Protein AF-A0A1G8C6E2-F1 (afdb_monomer_lite)

Foldseek 3Di:
DPVVVVVVVVVVVPPPLPQQDQDPVHDDLVNLLVLVLVQVVLVVQVVDPVVVPDPPDDPDDSVNSCVVSVHDPVNSVSNVVSQVSPPPCSVVVSVVVSVVVVVVVVVVVVVVVVVVVVVVVVVVVVVVVVVVVVVVVVVVVVVVVVVVVVVVVVVVVVVVVVVVD

pLDDT: mean 86.93, std 12.04, range [53.97, 98.38]

Organism: NCBI:txid702745

InterPro domains:
  IPR025381 Domain of unknown function DUF4296 [PF14129] (23-105)

Structure (mmCIF, N/CA/C/O backbone):
data_AF-A0A1G8C6E2-F1
#
_entry.id   AF-A0A1G8C6E2-F1
#
loop_
_atom_site.group_PDB
_atom_site.id
_atom_site.type_symbol
_atom_site.label_atom_id
_atom_site.label_alt_id
_atom_site.label_comp_id
_atom_site.label_asym_id
_atom_site.label_entity_id
_atom_site.label_seq_id
_atom_site.pdbx_PDB_ins_code
_atom_site.Cartn_x
_atom_site.Cartn_y
_atom_site.Cartn_z
_atom_site.occupancy
_atom_site.B_iso_or_equiv
_atom_site.auth_seq_id
_atom_site.auth_comp_id
_atom_site.auth_asym_id
_atom_site.auth_atom_id
_atom_site.pdbx_PDB_model_num
ATOM 1 N N . MET A 1 1 ? 1.198 -14.255 58.052 1.00 58.53 1 MET A N 1
ATOM 2 C CA . MET A 1 1 ? 0.684 -14.142 56.668 1.00 58.53 1 MET A CA 1
ATOM 3 C C . MET A 1 1 ? 1.589 -13.200 55.897 1.00 58.53 1 MET A C 1
ATOM 5 O O . MET A 1 1 ? 1.726 -12.046 56.293 1.00 58.53 1 MET A O 1
ATOM 9 N N . ASN A 1 2 ? 2.276 -13.697 54.867 1.00 68.00 2 ASN A N 1
ATOM 10 C CA . ASN A 1 2 ? 3.203 -12.887 54.078 1.00 68.00 2 ASN A CA 1
ATOM 11 C C . ASN A 1 2 ? 2.417 -11.786 53.362 1.00 68.00 2 ASN A C 1
ATOM 13 O O . ASN A 1 2 ? 1.666 -12.058 52.434 1.00 68.00 2 ASN A O 1
ATOM 17 N N . LYS A 1 3 ? 2.602 -10.539 53.799 1.00 74.38 3 LYS A N 1
ATOM 18 C CA . LYS A 1 3 ? 1.953 -9.331 53.258 1.00 74.38 3 LYS A CA 1
ATOM 19 C C . LYS A 1 3 ? 2.151 -9.215 51.735 1.00 74.38 3 LYS A C 1
ATOM 21 O O . LYS A 1 3 ? 1.266 -8.758 51.024 1.00 74.38 3 LYS A O 1
ATOM 26 N N . PHE A 1 4 ? 3.276 -9.741 51.244 1.00 82.69 4 PHE A N 1
ATOM 27 C CA . PHE A 1 4 ? 3.598 -9.890 49.824 1.00 82.69 4 PHE A CA 1
ATOM 28 C C . PHE A 1 4 ? 2.612 -10.762 49.039 1.00 82.69 4 PHE A C 1
ATOM 30 O O . PHE A 1 4 ? 2.268 -10.405 47.920 1.00 82.69 4 PHE A O 1
ATOM 37 N N . LEU A 1 5 ? 2.118 -11.865 49.611 1.00 83.06 5 LEU A N 1
ATOM 38 C CA . LEU A 1 5 ? 1.139 -12.731 48.941 1.00 83.06 5 LEU A CA 1
ATOM 39 C C . LEU A 1 5 ? -0.209 -12.027 48.763 1.00 83.06 5 LEU A C 1
ATOM 41 O O . LEU A 1 5 ? -0.875 -12.231 47.756 1.00 83.06 5 LEU A O 1
ATOM 45 N N . VAL A 1 6 ? -0.585 -11.164 49.710 1.00 85.12 6 VAL A N 1
ATOM 46 C CA . VAL A 1 6 ? -1.825 -10.378 49.638 1.00 85.12 6 VAL A CA 1
ATOM 47 C C . VAL A 1 6 ? -1.721 -9.294 48.564 1.00 85.12 6 VAL A C 1
ATOM 49 O O . VAL A 1 6 ? -2.654 -9.116 47.789 1.00 85.12 6 VAL A O 1
ATOM 52 N N . ILE A 1 7 ? -0.572 -8.616 48.468 1.00 84.38 7 ILE A N 1
ATOM 53 C CA . ILE A 1 7 ? -0.315 -7.608 47.426 1.00 84.38 7 ILE A CA 1
ATOM 54 C C . ILE A 1 7 ? -0.261 -8.264 46.037 1.00 84.38 7 ILE A C 1
ATOM 56 O O . ILE A 1 7 ? -0.854 -7.745 45.096 1.00 84.38 7 ILE A O 1
ATOM 60 N N . LEU A 1 8 ? 0.384 -9.429 45.916 1.00 82.81 8 LEU A N 1
ATOM 61 C CA . LEU A 1 8 ? 0.447 -10.189 44.666 1.00 82.81 8 LEU A CA 1
ATOM 62 C C . LEU A 1 8 ? -0.942 -10.682 44.229 1.00 82.81 8 LEU A C 1
ATOM 64 O O . LEU A 1 8 ? -1.299 -10.549 43.063 1.00 82.81 8 LEU A O 1
ATOM 68 N N . ALA A 1 9 ? -1.750 -11.190 45.164 1.00 80.62 9 ALA A N 1
ATOM 69 C CA . ALA A 1 9 ? -3.123 -11.606 44.888 1.00 80.62 9 ALA A CA 1
ATOM 70 C C . ALA A 1 9 ? -4.016 -10.423 44.472 1.00 80.62 9 ALA A C 1
ATOM 72 O O . ALA A 1 9 ? -4.803 -10.550 43.538 1.00 80.62 9 ALA A O 1
ATOM 73 N N . ALA A 1 10 ? -3.860 -9.255 45.105 1.00 78.75 10 ALA A N 1
ATOM 74 C CA . ALA A 1 10 ? -4.583 -8.042 44.722 1.00 78.75 10 ALA A CA 1
ATOM 75 C C . ALA A 1 10 ? -4.194 -7.540 43.317 1.00 78.75 10 ALA A C 1
ATOM 77 O O . ALA A 1 10 ? -5.057 -7.065 42.582 1.00 78.75 10 ALA A O 1
ATOM 78 N N . LEU A 1 11 ? -2.925 -7.691 42.916 1.00 75.94 11 LEU A N 1
ATOM 79 C CA . LEU A 1 11 ? -2.447 -7.299 41.586 1.00 75.94 11 LEU A CA 1
ATOM 80 C C . LEU A 1 11 ? -3.041 -8.175 40.467 1.00 75.94 11 LEU A C 1
ATOM 82 O O . LEU A 1 11 ? -3.366 -7.670 39.398 1.00 75.94 11 LEU A O 1
ATOM 86 N N . VAL A 1 12 ? -3.218 -9.478 40.723 1.00 73.62 12 VAL A N 1
ATOM 87 C CA . VAL A 1 12 ? -3.809 -10.431 39.762 1.00 73.62 12 VAL A CA 1
ATOM 88 C C . VAL A 1 12 ? -5.319 -10.215 39.611 1.00 73.62 12 VAL A C 1
ATOM 90 O O . VAL A 1 12 ? -5.848 -10.315 38.507 1.00 73.62 12 VAL A O 1
ATOM 93 N N . LEU A 1 13 ? -6.014 -9.860 40.696 1.00 68.75 13 LEU A N 1
ATOM 94 C CA . LEU A 1 13 ? -7.461 -9.610 40.685 1.00 68.75 13 LEU A CA 1
ATOM 95 C C . LEU A 1 13 ? -7.845 -8.228 40.117 1.00 68.75 13 LEU A C 1
ATOM 97 O O . LEU A 1 13 ? -9.004 -8.013 39.778 1.00 68.75 13 LEU A O 1
ATOM 101 N N . GLY A 1 14 ? -6.886 -7.302 39.983 1.00 59.84 14 GLY A N 1
ATOM 102 C CA . GLY A 1 14 ? -7.082 -5.980 39.375 1.00 59.84 14 GLY A CA 1
ATOM 103 C C . GLY A 1 14 ? -7.055 -5.958 37.841 1.00 59.84 14 GLY A C 1
ATOM 104 O O . GLY A 1 14 ? -7.274 -4.901 37.250 1.00 59.84 14 GLY A O 1
ATOM 105 N N . SER A 1 15 ? -6.806 -7.094 37.177 1.00 56.06 15 SER A N 1
ATOM 106 C CA . SER A 1 15 ? -6.895 -7.208 35.716 1.00 56.06 15 SER A CA 1
ATOM 107 C C . SER A 1 15 ? -8.364 -7.301 35.285 1.00 56.06 15 SER A C 1
ATOM 109 O O . SER A 1 15 ? -8.868 -8.348 34.886 1.00 56.06 15 SER A O 1
ATOM 111 N N . CYS A 1 16 ? -9.089 -6.192 35.423 1.00 59.12 16 CYS A N 1
ATOM 112 C CA . CYS A 1 16 ? -10.427 -6.056 34.870 1.00 59.12 16 CYS A CA 1
ATOM 113 C C . CYS A 1 16 ? -10.275 -5.871 33.356 1.00 59.12 16 CYS A C 1
ATOM 115 O O . CYS A 1 16 ? -9.904 -4.797 32.879 1.00 59.12 16 CYS A O 1
ATOM 117 N N . GLY A 1 17 ? -10.471 -6.951 32.601 1.00 57.41 17 GLY A N 1
ATOM 118 C CA . GLY A 1 17 ? -10.520 -6.896 31.147 1.00 57.41 17 GLY A CA 1
ATOM 119 C C . GLY A 1 17 ? -11.758 -6.117 30.732 1.00 57.41 17 GLY A C 1
ATOM 120 O O . GLY A 1 17 ? -12.848 -6.678 30.715 1.00 57.41 17 GLY A O 1
ATOM 121 N N . ASN A 1 18 ? -11.595 -4.828 30.442 1.00 59.41 18 ASN A N 1
ATOM 122 C CA . ASN A 1 18 ? -12.672 -4.023 29.890 1.00 59.41 18 ASN A CA 1
ATOM 123 C C . ASN A 1 18 ? -13.107 -4.663 28.568 1.00 59.41 18 ASN A C 1
ATOM 125 O O . ASN A 1 18 ? -12.303 -4.787 27.648 1.00 59.41 18 ASN A O 1
ATOM 129 N N . GLU A 1 19 ? -14.364 -5.094 28.488 1.00 67.50 19 GLU A N 1
ATOM 130 C CA . GLU A 1 19 ? -14.970 -5.467 27.216 1.00 67.50 19 GLU A CA 1
ATOM 131 C C . GLU A 1 19 ? -14.935 -4.244 26.295 1.00 67.50 19 GLU A C 1
ATOM 133 O O . GLU A 1 19 ? -15.383 -3.152 26.667 1.00 67.50 19 GLU A O 1
ATOM 138 N N . SER A 1 20 ? -14.350 -4.409 25.110 1.00 73.69 20 SER A N 1
ATOM 139 C CA . SER A 1 20 ? -14.214 -3.332 24.137 1.00 73.69 20 SER A CA 1
ATOM 140 C C . SER A 1 20 ? -15.593 -2.906 23.663 1.00 73.69 20 SER A C 1
ATOM 142 O O . SER A 1 20 ? -16.305 -3.645 22.983 1.00 73.69 20 SER A O 1
ATOM 144 N N . LYS A 1 21 ? -16.000 -1.699 24.059 1.00 85.56 21 LYS A N 1
ATOM 145 C CA . LYS A 1 21 ? -17.294 -1.143 23.668 1.00 85.56 21 LYS A CA 1
ATOM 146 C C . LYS A 1 21 ? -17.286 -0.870 22.169 1.00 85.56 21 LYS A C 1
ATOM 148 O O . LYS A 1 21 ? -16.404 -0.168 21.680 1.00 85.56 21 LYS A O 1
ATOM 153 N N . LYS A 1 22 ? -18.288 -1.400 21.464 1.00 91.44 22 LYS A N 1
ATOM 154 C CA . LYS A 1 22 ? -18.495 -1.135 20.039 1.00 91.44 22 LYS A CA 1
ATOM 155 C C . LYS A 1 22 ? -18.692 0.379 19.826 1.00 91.44 22 LYS A C 1
ATOM 157 O O . LYS A 1 22 ? -19.599 0.942 20.447 1.00 91.44 22 LYS A O 1
ATOM 162 N N . PRO A 1 23 ? -17.855 1.047 19.015 1.00 93.81 23 PRO A N 1
ATOM 163 C CA . PRO A 1 23 ? -17.924 2.493 18.819 1.00 93.81 23 PRO A CA 1
ATOM 164 C C . PRO A 1 23 ? -19.128 2.895 17.963 1.00 93.81 23 PRO A C 1
ATOM 166 O O . PRO A 1 23 ? -19.764 2.071 17.304 1.00 93.81 23 PRO A O 1
ATOM 169 N N . THR A 1 24 ? -19.471 4.180 17.992 1.00 93.75 24 THR A N 1
ATOM 170 C CA . THR A 1 24 ? -20.513 4.782 17.151 1.00 93.75 24 THR A CA 1
ATOM 171 C C . THR A 1 24 ? -19.991 6.135 16.661 1.00 93.75 24 THR A C 1
ATOM 173 O O . THR A 1 24 ? -19.807 7.014 17.500 1.00 93.75 24 THR A O 1
ATOM 176 N N . PRO A 1 25 ? -19.749 6.319 15.348 1.00 95.06 25 PRO A N 1
ATOM 177 C CA . PRO A 1 25 ? -20.099 5.425 14.240 1.00 95.06 25 PRO A CA 1
ATOM 178 C C . PRO A 1 25 ? -19.275 4.130 14.221 1.00 95.06 25 PRO A C 1
ATOM 180 O O . PRO A 1 25 ? -18.109 4.120 14.608 1.00 95.06 25 PRO A O 1
ATOM 183 N N . PHE A 1 26 ? -19.880 3.039 13.752 1.00 96.69 26 PHE A N 1
ATOM 184 C CA . PHE A 1 26 ? -19.191 1.759 13.589 1.00 96.69 26 PHE A CA 1
ATOM 185 C C . PHE A 1 26 ? -18.738 1.560 12.140 1.00 96.69 26 PHE A C 1
ATOM 187 O O . PHE A 1 26 ? -19.499 1.809 11.204 1.00 96.69 26 PHE A O 1
ATOM 194 N N . ILE A 1 27 ? -17.505 1.092 11.963 1.00 97.62 27 ILE A N 1
ATOM 195 C CA . ILE A 1 27 ? -16.929 0.688 10.683 1.00 97.62 27 ILE A CA 1
ATOM 196 C C . ILE A 1 27 ? -16.984 -0.837 10.625 1.00 97.62 27 ILE A C 1
ATOM 198 O O . ILE A 1 27 ? -16.329 -1.507 11.419 1.00 97.62 27 ILE A O 1
ATOM 202 N N . GLU A 1 28 ? -17.747 -1.379 9.679 1.00 97.19 28 GLU A N 1
ATOM 203 C CA . GLU A 1 28 ? -17.817 -2.825 9.433 1.00 97.19 28 GLU A CA 1
ATOM 204 C C . GLU A 1 28 ? -16.446 -3.405 9.054 1.00 97.19 28 GLU A C 1
ATOM 206 O O . GLU A 1 28 ? -15.634 -2.726 8.425 1.00 97.19 28 GLU A O 1
ATOM 211 N N . GLU A 1 29 ? -16.203 -4.669 9.408 1.00 96.06 29 GLU A N 1
ATOM 212 C CA . GLU A 1 29 ? -14.884 -5.318 9.323 1.00 96.06 29 GLU A CA 1
ATOM 213 C C . GLU A 1 29 ? -14.277 -5.211 7.924 1.00 96.06 29 GLU A C 1
ATOM 215 O O . GLU A 1 29 ? -13.150 -4.754 7.768 1.00 96.06 29 GLU A O 1
ATOM 220 N N . GLN A 1 30 ? -15.062 -5.522 6.890 1.00 97.19 30 GLN A N 1
ATOM 221 C CA . GLN A 1 30 ? -14.613 -5.428 5.502 1.00 97.19 30 GLN A CA 1
ATOM 222 C C . GLN A 1 30 ? -14.202 -3.997 5.119 1.00 97.19 30 GLN A C 1
ATOM 224 O O . GLN A 1 30 ? -13.182 -3.801 4.463 1.00 97.19 30 GLN A O 1
ATOM 229 N N . LYS A 1 31 ? -14.958 -2.983 5.567 1.00 98.25 31 LYS A N 1
ATOM 230 C CA . LYS A 1 31 ? -14.621 -1.573 5.320 1.00 98.25 31 LYS A CA 1
ATOM 231 C C . LYS A 1 31 ? -13.349 -1.178 6.073 1.00 98.25 31 LYS A C 1
ATOM 233 O O . LYS A 1 31 ? -12.550 -0.416 5.539 1.00 98.25 31 LYS A O 1
ATOM 238 N N . MET A 1 32 ? -13.148 -1.687 7.291 1.00 97.81 32 MET A N 1
ATOM 239 C CA . MET A 1 32 ? -11.911 -1.471 8.044 1.00 97.81 32 MET A CA 1
ATOM 240 C C . MET A 1 32 ? -10.712 -2.129 7.349 1.00 97.81 32 MET A C 1
ATOM 242 O O . MET A 1 32 ? -9.675 -1.487 7.204 1.00 97.81 32 MET A O 1
ATOM 246 N N . GLU A 1 33 ? -10.858 -3.364 6.863 1.00 98.31 33 GLU A N 1
ATOM 247 C CA . GLU A 1 33 ? -9.812 -4.063 6.110 1.00 98.31 33 GLU A CA 1
ATOM 248 C C . GLU A 1 33 ? -9.408 -3.280 4.851 1.00 98.31 33 GLU A C 1
ATOM 250 O O . GLU A 1 33 ? -8.218 -3.114 4.588 1.00 98.31 33 GLU A O 1
ATOM 255 N N . ASP A 1 34 ? -10.377 -2.743 4.106 1.00 98.38 34 ASP A N 1
ATOM 256 C CA . ASP A 1 34 ? -10.113 -1.945 2.905 1.00 98.38 34 ASP A CA 1
ATOM 257 C C . ASP A 1 34 ? -9.420 -0.603 3.234 1.00 98.38 34 ASP A C 1
ATOM 259 O O . ASP A 1 34 ? -8.482 -0.203 2.537 1.00 98.38 34 ASP A O 1
ATOM 263 N N . ILE A 1 35 ? -9.796 0.059 4.340 1.00 98.12 35 ILE A N 1
ATOM 264 C CA . ILE A 1 35 ? -9.098 1.260 4.842 1.00 98.12 35 ILE A CA 1
ATOM 265 C C . ILE A 1 35 ? -7.638 0.933 5.186 1.00 98.12 35 ILE A C 1
ATOM 267 O O . ILE A 1 35 ? -6.727 1.660 4.786 1.00 98.12 35 ILE A O 1
ATOM 271 N N . LEU A 1 36 ? -7.403 -0.152 5.929 1.00 97.56 36 LEU A N 1
ATOM 272 C CA . LEU A 1 36 ? -6.064 -0.576 6.345 1.00 97.56 36 LEU A CA 1
ATOM 273 C C . LEU A 1 36 ? -5.212 -1.042 5.155 1.00 97.56 36 LEU A C 1
ATOM 275 O O . LEU A 1 36 ? -4.004 -0.791 5.135 1.00 97.56 36 LEU A O 1
ATOM 279 N N . PHE A 1 37 ? -5.823 -1.661 4.141 1.00 97.88 37 PHE A N 1
ATOM 280 C CA . PHE A 1 37 ? -5.166 -1.993 2.877 1.00 97.88 37 PHE A CA 1
ATOM 281 C C . PHE A 1 37 ? -4.662 -0.736 2.160 1.00 97.88 37 PHE A C 1
ATOM 283 O O . PHE A 1 37 ? -3.475 -0.653 1.843 1.00 97.88 37 PHE A O 1
ATOM 290 N N . ASP A 1 38 ? -5.523 0.265 1.958 1.00 96.56 38 ASP A N 1
ATOM 291 C CA . ASP A 1 38 ? -5.124 1.513 1.296 1.00 96.56 38 ASP A CA 1
ATOM 292 C C . ASP A 1 38 ? -4.073 2.284 2.101 1.00 96.56 38 ASP A C 1
ATOM 294 O O . ASP A 1 38 ? -3.164 2.877 1.520 1.00 96.56 38 ASP A O 1
ATOM 298 N N . MET A 1 39 ? -4.160 2.252 3.435 1.00 95.44 39 MET A N 1
ATOM 299 C CA . MET A 1 39 ? -3.147 2.851 4.305 1.00 95.44 39 MET A CA 1
ATOM 300 C C . MET A 1 39 ? -1.789 2.158 4.143 1.00 95.44 39 MET A C 1
ATOM 302 O O . MET A 1 39 ? -0.754 2.813 4.040 1.00 95.44 39 MET A O 1
ATOM 306 N N . SER A 1 40 ? -1.791 0.826 4.071 1.00 94.31 40 SER A N 1
ATOM 307 C CA . SER A 1 40 ? -0.581 0.026 3.857 1.00 94.31 40 SER A CA 1
ATOM 308 C C . SER A 1 40 ? 0.027 0.292 2.480 1.00 94.31 40 SER A C 1
ATOM 310 O O . SER A 1 40 ? 1.248 0.405 2.347 1.00 94.31 40 SER A O 1
ATOM 312 N N . LEU A 1 41 ? -0.818 0.440 1.456 1.00 92.94 41 LEU A N 1
ATOM 313 C CA . LEU A 1 41 ? -0.389 0.790 0.107 1.00 92.94 41 LEU A CA 1
ATOM 314 C C . LEU A 1 41 ? 0.221 2.198 0.063 1.00 92.94 41 LEU A C 1
ATOM 316 O O . LEU A 1 41 ? 1.294 2.371 -0.511 1.00 92.94 41 LEU A O 1
ATOM 320 N N . LEU A 1 42 ? -0.411 3.177 0.718 1.00 90.88 42 LEU A N 1
ATOM 321 C CA . LEU A 1 42 ? 0.113 4.537 0.850 1.00 90.88 42 LEU A CA 1
ATOM 322 C C . LEU A 1 42 ? 1.512 4.537 1.477 1.00 90.88 42 LEU A C 1
ATOM 324 O O . LEU A 1 42 ? 2.437 5.084 0.883 1.00 90.88 42 LEU A O 1
ATOM 328 N N . TYR A 1 43 ? 1.694 3.880 2.626 1.00 87.62 43 TYR A N 1
ATOM 329 C CA . TYR A 1 43 ? 3.003 3.818 3.286 1.00 87.62 43 TYR A CA 1
ATOM 330 C C . TYR A 1 43 ? 4.053 3.080 2.453 1.00 87.62 43 TYR A C 1
ATOM 332 O O . TYR A 1 43 ? 5.229 3.448 2.466 1.00 87.62 43 TYR A O 1
ATOM 340 N N . SER A 1 44 ? 3.638 2.067 1.688 1.00 86.19 44 SER A N 1
ATOM 341 C CA . SER A 1 44 ? 4.530 1.368 0.760 1.00 86.19 44 SER A CA 1
ATOM 342 C C . SER A 1 44 ? 5.031 2.308 -0.340 1.00 86.19 44 SER A C 1
ATOM 344 O O .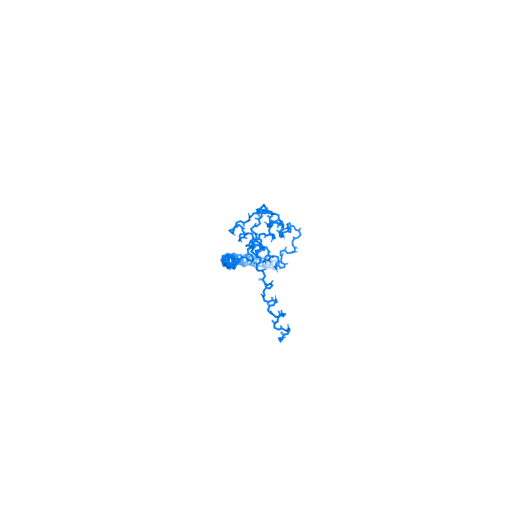 SER A 1 44 ? 6.221 2.306 -0.645 1.00 86.19 44 SER A O 1
ATOM 346 N N . ILE A 1 45 ? 4.156 3.156 -0.888 1.00 82.69 45 ILE A N 1
ATOM 347 C CA . ILE A 1 45 ? 4.506 4.151 -1.913 1.00 82.69 45 ILE A CA 1
ATOM 348 C C . ILE A 1 45 ? 5.380 5.269 -1.326 1.00 82.69 45 ILE A C 1
ATOM 350 O O . ILE A 1 45 ? 6.411 5.599 -1.908 1.00 82.69 45 ILE A O 1
ATOM 354 N N . GLU A 1 46 ? 5.019 5.814 -0.159 1.00 77.56 46 GLU A N 1
ATOM 355 C CA . GLU A 1 46 ? 5.787 6.869 0.525 1.00 77.56 46 GLU A CA 1
ATOM 356 C C . GLU A 1 46 ? 7.217 6.424 0.868 1.00 77.56 46 GLU A C 1
ATOM 358 O O . GLU A 1 46 ? 8.140 7.240 0.869 1.00 77.56 46 GLU A O 1
ATOM 363 N N . SER A 1 47 ? 7.425 5.126 1.119 1.00 73.44 47 SER A N 1
ATOM 364 C CA . SER A 1 47 ? 8.755 4.575 1.398 1.00 73.44 47 SER A CA 1
ATOM 365 C C . SER A 1 47 ? 9.719 4.643 0.199 1.00 73.44 47 SER A C 1
ATOM 367 O O . SER A 1 47 ? 10.938 4.560 0.377 1.00 73.44 47 SER A O 1
ATOM 369 N N . VAL A 1 48 ? 9.205 4.841 -1.022 1.00 73.00 48 VAL A N 1
ATOM 370 C CA . VAL A 1 48 ? 10.002 4.933 -2.250 1.00 73.00 48 VAL A CA 1
ATOM 371 C C . VAL A 1 48 ? 10.359 6.394 -2.538 1.00 73.00 48 VAL A C 1
ATOM 373 O O . VAL A 1 48 ? 9.516 7.224 -2.868 1.00 73.00 48 VAL A O 1
ATOM 376 N N . SER A 1 49 ? 11.657 6.705 -2.485 1.00 57.72 49 SER A N 1
ATOM 377 C CA . SER A 1 49 ? 12.232 8.063 -2.581 1.00 57.72 49 SER A CA 1
ATOM 378 C C . SER A 1 49 ? 11.965 8.840 -3.884 1.00 57.72 49 SER A C 1
ATOM 380 O O . SER A 1 49 ? 12.374 10.000 -3.992 1.00 57.72 49 SER A O 1
ATOM 382 N N . ALA A 1 50 ? 11.331 8.208 -4.874 1.00 60.72 50 ALA A N 1
ATOM 383 C CA . ALA A 1 50 ? 10.912 8.825 -6.129 1.00 60.72 50 ALA A CA 1
ATOM 384 C C . ALA A 1 50 ? 9.559 9.547 -6.001 1.00 60.72 50 ALA A C 1
ATOM 386 O O . ALA A 1 50 ? 9.383 10.594 -6.614 1.00 60.72 50 ALA A O 1
ATOM 387 N N . TYR A 1 51 ? 8.639 9.052 -5.162 1.00 58.91 51 TYR A N 1
ATOM 388 C CA . TYR A 1 51 ? 7.316 9.665 -4.983 1.00 58.91 51 TYR A CA 1
ATOM 389 C C . TYR A 1 51 ? 7.394 11.029 -4.276 1.00 58.91 51 TYR A C 1
ATOM 391 O O . TYR A 1 51 ? 6.604 11.928 -4.536 1.00 58.91 51 TYR A O 1
ATOM 399 N N . SER A 1 52 ? 8.397 11.218 -3.417 1.00 55.38 52 SER A N 1
ATOM 400 C CA . SER A 1 52 ? 8.623 12.461 -2.670 1.00 55.38 52 SER A CA 1
ATOM 401 C C . SER A 1 52 ? 9.336 13.568 -3.458 1.00 55.38 52 SER A C 1
ATOM 403 O O . SER A 1 52 ? 9.613 14.622 -2.889 1.00 55.38 52 SER A O 1
ATOM 405 N N . ARG A 1 53 ? 9.676 13.345 -4.737 1.00 53.97 53 ARG A N 1
ATOM 406 C CA . ARG A 1 53 ? 10.507 14.261 -5.542 1.00 53.97 53 ARG A CA 1
ATOM 407 C C . ARG A 1 53 ? 9.753 15.095 -6.573 1.00 53.97 53 ARG A C 1
ATOM 409 O O . ARG A 1 53 ? 10.361 15.987 -7.158 1.00 53.97 53 ARG A O 1
ATOM 416 N N . GLU A 1 54 ? 8.478 14.816 -6.812 1.00 60.56 54 GLU A N 1
ATOM 417 C CA . GLU A 1 54 ? 7.705 15.510 -7.839 1.00 60.56 54 GLU A CA 1
ATOM 418 C C . GLU A 1 54 ? 6.739 16.515 -7.195 1.00 60.56 54 GLU A C 1
ATOM 420 O O . GLU A 1 54 ? 5.670 16.152 -6.710 1.00 60.56 54 GLU A O 1
ATOM 425 N N . ASP A 1 55 ? 7.117 17.801 -7.196 1.00 59.03 55 ASP A N 1
ATOM 426 C CA . ASP A 1 55 ? 6.331 18.921 -6.634 1.00 59.03 55 ASP A CA 1
ATOM 427 C C . ASP A 1 55 ? 4.931 19.086 -7.273 1.00 59.03 55 ASP A C 1
ATOM 429 O O . ASP A 1 55 ? 4.112 19.881 -6.809 1.00 59.03 55 ASP A O 1
ATOM 433 N N . SER A 1 56 ? 4.643 18.354 -8.353 1.00 62.16 56 SER A N 1
ATOM 434 C CA . SER A 1 56 ? 3.381 18.382 -9.098 1.00 62.16 56 SER A CA 1
ATOM 435 C C . SER A 1 56 ? 2.325 17.395 -8.587 1.00 62.16 56 SER A C 1
ATOM 437 O O . SER A 1 56 ? 1.157 17.527 -8.962 1.00 62.16 56 SER A O 1
ATOM 439 N N . MET A 1 57 ? 2.691 16.425 -7.740 1.00 63.44 57 MET A N 1
ATOM 440 C CA . MET A 1 57 ? 1.749 15.426 -7.230 1.00 63.44 57 MET A CA 1
ATOM 441 C C . MET A 1 57 ? 1.105 15.881 -5.913 1.00 63.44 57 MET A C 1
ATOM 443 O O . MET A 1 57 ? 1.815 16.263 -4.978 1.00 63.44 57 MET A O 1
ATOM 447 N N . PRO A 1 58 ? -0.237 15.809 -5.774 1.00 67.38 58 PRO A N 1
ATOM 448 C CA . PRO A 1 58 ? -0.883 16.000 -4.484 1.00 67.38 58 PRO A CA 1
ATOM 449 C C . PRO A 1 58 ? -0.267 15.057 -3.450 1.00 67.38 58 PRO A C 1
ATOM 451 O O . PRO A 1 58 ? -0.199 13.846 -3.675 1.00 67.38 58 PRO A O 1
ATOM 454 N N . GLN A 1 59 ? 0.162 15.604 -2.310 1.00 71.38 59 GLN A N 1
ATOM 455 C CA . GLN A 1 59 ? 0.664 14.793 -1.207 1.00 71.38 59 GLN A CA 1
ATOM 456 C C . GLN A 1 59 ? -0.479 13.930 -0.670 1.00 71.38 59 GLN A C 1
ATOM 458 O O . GLN A 1 59 ? -1.330 14.395 0.093 1.00 71.38 59 GLN A O 1
ATOM 463 N N . LEU A 1 60 ? -0.512 12.674 -1.113 1.00 82.44 60 LEU A N 1
ATOM 464 C CA . LEU A 1 60 ? -1.353 11.657 -0.509 1.00 82.44 60 LEU A CA 1
ATOM 465 C C . LEU A 1 60 ? -0.863 11.450 0.921 1.00 82.44 60 LEU A C 1
ATOM 467 O O . LEU A 1 60 ? 0.330 11.456 1.188 1.00 82.44 60 LEU A O 1
ATOM 471 N N . ASN A 1 61 ? -1.805 11.336 1.842 1.00 88.12 61 ASN A N 1
ATOM 472 C CA . ASN A 1 61 ? -1.543 11.139 3.259 1.00 88.12 61 ASN A CA 1
ATOM 473 C C . ASN A 1 61 ? -2.713 10.364 3.874 1.00 88.12 61 ASN A C 1
ATOM 475 O O . ASN A 1 61 ? -3.726 10.110 3.213 1.00 88.12 61 ASN A O 1
ATOM 479 N N . MET A 1 62 ? -2.611 10.051 5.164 1.00 91.06 62 MET A N 1
ATOM 480 C CA . MET A 1 62 ? -3.672 9.375 5.915 1.00 91.06 62 MET A CA 1
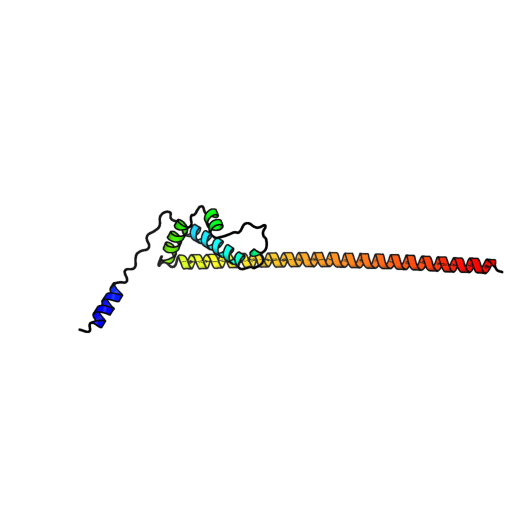ATOM 481 C C . MET A 1 62 ? -5.055 10.023 5.716 1.00 91.06 62 MET A C 1
ATOM 483 O O . MET A 1 62 ? -6.038 9.321 5.492 1.00 91.06 62 MET A O 1
ATOM 487 N N . ASN A 1 63 ? -5.144 11.357 5.728 1.00 93.00 63 ASN A N 1
ATOM 488 C CA . ASN A 1 63 ? -6.419 12.062 5.547 1.00 93.00 63 ASN A CA 1
ATOM 489 C C . ASN A 1 63 ? -7.012 11.846 4.148 1.00 93.00 63 ASN A C 1
ATOM 491 O O . ASN A 1 63 ? -8.231 11.810 3.997 1.00 93.00 63 ASN A O 1
ATOM 495 N N . SER A 1 64 ? -6.164 11.679 3.132 1.00 92.31 64 SER A N 1
ATOM 496 C CA . SER A 1 64 ? -6.594 11.370 1.764 1.00 92.31 64 SER A CA 1
ATOM 497 C C . SER A 1 64 ? -7.253 9.991 1.690 1.00 92.31 64 SER A C 1
ATOM 499 O O . SER A 1 64 ? -8.299 9.849 1.058 1.00 92.31 64 SER A O 1
ATOM 501 N N . VAL A 1 65 ? -6.691 9.000 2.395 1.00 95.88 65 VAL A N 1
ATOM 502 C CA . VAL A 1 65 ? -7.278 7.656 2.519 1.00 95.88 65 VAL A CA 1
ATOM 503 C C . VAL A 1 65 ? -8.600 7.721 3.275 1.00 95.88 65 VAL A C 1
ATOM 505 O O . VAL A 1 65 ? -9.612 7.256 2.770 1.00 95.88 65 VAL A O 1
ATOM 508 N N . LEU A 1 66 ? -8.642 8.351 4.449 1.00 96.94 66 LEU A N 1
ATOM 509 C CA . LEU A 1 66 ? -9.872 8.424 5.246 1.00 96.94 66 LEU A CA 1
ATOM 510 C C . LEU A 1 66 ? -11.018 9.132 4.501 1.00 96.94 66 LEU A C 1
ATOM 512 O O . LEU A 1 66 ? -12.160 8.669 4.531 1.00 96.94 66 LEU A O 1
ATOM 516 N N . LYS A 1 67 ? -10.698 10.188 3.742 1.00 96.12 67 LYS A N 1
ATOM 517 C CA . LYS A 1 67 ? -11.660 10.896 2.890 1.00 96.12 67 LYS A CA 1
ATOM 518 C C . LYS A 1 67 ? -12.246 10.007 1.787 1.00 96.12 67 LYS A C 1
ATOM 520 O O . LYS A 1 67 ? -13.418 10.168 1.474 1.00 96.12 67 LYS A O 1
ATOM 525 N N . LYS A 1 68 ? -11.486 9.053 1.227 1.00 96.50 68 LYS A N 1
ATOM 526 C CA . LYS A 1 68 ? -11.998 8.074 0.241 1.00 96.50 68 LYS A CA 1
ATOM 527 C C . LYS A 1 68 ? -13.153 7.233 0.802 1.00 96.50 68 LYS A C 1
ATOM 529 O O . LYS A 1 68 ? -14.010 6.804 0.037 1.00 96.50 68 LYS A O 1
ATOM 534 N N . TYR A 1 69 ? -13.176 7.002 2.115 1.00 97.94 69 TYR A N 1
ATOM 535 C CA . TYR A 1 69 ? -14.168 6.161 2.792 1.00 97.94 69 TYR A CA 1
ATOM 536 C C . TYR A 1 69 ? -15.247 6.947 3.546 1.00 97.94 69 TYR A C 1
ATOM 538 O O . TYR A 1 69 ? -16.057 6.323 4.242 1.00 97.94 69 TYR A O 1
ATOM 546 N N . ASP A 1 70 ? -15.257 8.279 3.435 1.00 97.38 70 ASP A N 1
ATOM 547 C CA . ASP A 1 70 ? -16.119 9.177 4.214 1.00 97.38 70 ASP A CA 1
ATOM 548 C C . ASP A 1 70 ? -15.992 8.949 5.733 1.00 97.38 70 ASP A C 1
ATOM 550 O O . ASP A 1 70 ? -16.982 8.887 6.461 1.00 97.38 70 ASP A O 1
ATOM 554 N N . ILE A 1 71 ? -14.755 8.773 6.210 1.00 97.56 71 ILE A N 1
ATOM 555 C CA . ILE A 1 71 ? -14.425 8.559 7.624 1.00 97.56 71 ILE A CA 1
ATOM 556 C C . ILE A 1 71 ? -13.561 9.716 8.129 1.00 97.56 71 ILE A C 1
ATOM 558 O O . ILE A 1 71 ? -12.652 10.174 7.440 1.00 97.56 71 ILE A O 1
ATOM 562 N N . ASP A 1 72 ? -13.823 10.184 9.347 1.00 96.62 72 ASP A N 1
ATOM 563 C CA . ASP A 1 72 ? -12.934 11.105 10.053 1.00 96.62 72 ASP A CA 1
ATOM 564 C C . ASP A 1 72 ? -11.905 10.351 10.919 1.00 96.62 72 ASP A C 1
ATOM 566 O O . ASP A 1 72 ? -12.046 9.163 11.228 1.00 96.62 72 ASP A O 1
ATOM 570 N N . SER A 1 73 ? -10.841 11.046 11.321 1.00 96.25 73 SER A N 1
ATOM 571 C CA . SER A 1 73 ? -9.739 10.440 12.073 1.00 96.25 73 SER A CA 1
ATOM 572 C C . SER A 1 73 ? -10.152 9.899 13.442 1.00 96.25 73 SER A C 1
ATOM 574 O O . SER A 1 73 ? -9.603 8.882 13.868 1.00 96.25 73 SER A O 1
ATOM 576 N N . LEU A 1 74 ? -11.118 10.527 14.119 1.00 96.75 74 LEU A N 1
ATOM 577 C CA . LEU A 1 74 ? -11.597 10.071 15.422 1.00 96.75 74 LEU A CA 1
ATOM 578 C C . LEU A 1 74 ? -12.375 8.762 15.267 1.00 96.75 74 LEU A C 1
ATOM 580 O O . LEU A 1 74 ? -12.043 7.780 15.931 1.00 96.75 74 LEU A O 1
ATOM 584 N N . THR A 1 75 ? -13.321 8.717 14.325 1.00 97.62 75 THR A N 1
ATOM 585 C CA . THR A 1 75 ? -14.085 7.506 13.999 1.00 97.62 75 THR A CA 1
ATOM 586 C C . THR A 1 75 ? -13.150 6.348 13.634 1.00 97.62 75 THR A C 1
ATOM 588 O O . THR A 1 75 ? -13.341 5.227 14.113 1.00 97.62 75 THR A O 1
ATOM 591 N N . PHE A 1 76 ? -12.100 6.596 12.842 1.00 97.88 76 PHE A N 1
ATOM 592 C CA . PHE A 1 76 ? -11.098 5.574 12.530 1.00 97.88 76 PHE A CA 1
ATOM 593 C C . PHE A 1 76 ? -10.360 5.075 13.779 1.00 97.88 76 PHE A C 1
ATOM 595 O O . PHE A 1 76 ? -10.287 3.867 13.988 1.00 97.88 76 PHE A O 1
ATOM 602 N N . VAL A 1 77 ? -9.833 5.972 14.620 1.00 96.75 77 VAL A N 1
ATOM 603 C CA . VAL A 1 77 ? -9.050 5.594 15.811 1.00 96.75 77 VAL A CA 1
ATOM 604 C C . VAL A 1 77 ? -9.879 4.760 16.788 1.00 96.75 77 VAL A C 1
ATOM 606 O O . VAL A 1 77 ? -9.389 3.751 17.298 1.00 96.75 77 VAL A O 1
ATOM 609 N N . GLU A 1 78 ? -11.135 5.141 17.025 1.00 96.38 78 GLU A N 1
ATOM 610 C CA . GLU A 1 78 ? -12.034 4.407 17.919 1.00 96.38 78 GLU A CA 1
ATOM 611 C C . GLU A 1 78 ? -12.355 3.001 17.394 1.00 96.38 78 GLU A C 1
ATOM 613 O O . GLU A 1 78 ? -12.292 2.028 18.148 1.00 96.38 78 GLU A O 1
ATOM 618 N N . ASN A 1 79 ? -12.631 2.869 16.093 1.00 97.19 79 ASN A N 1
ATOM 619 C CA . ASN A 1 79 ? -12.887 1.571 15.463 1.00 97.19 79 ASN A CA 1
ATOM 620 C C . ASN A 1 79 ? -11.628 0.706 15.373 1.00 97.19 79 ASN A C 1
ATOM 622 O O . ASN A 1 79 ? -11.689 -0.487 15.657 1.00 97.19 79 ASN A O 1
ATOM 626 N N . ASN A 1 80 ? -10.479 1.289 15.037 1.00 96.12 80 ASN A N 1
ATOM 627 C CA . ASN A 1 80 ? -9.208 0.574 15.004 1.00 96.12 80 ASN A CA 1
ATOM 628 C C . ASN A 1 80 ? -8.875 -0.007 16.385 1.00 96.12 80 ASN A C 1
ATOM 630 O O . ASN A 1 80 ? -8.559 -1.188 16.507 1.00 96.12 80 ASN A O 1
ATOM 634 N N . LYS A 1 81 ? -9.038 0.795 17.446 1.00 94.69 81 LYS A N 1
ATOM 635 C CA . LYS A 1 81 ? -8.884 0.329 18.828 1.00 94.69 81 LYS A CA 1
ATOM 636 C C . LYS A 1 81 ? -9.843 -0.821 19.149 1.00 94.69 81 LYS A C 1
ATOM 638 O O . LYS A 1 81 ? -9.406 -1.819 19.714 1.00 94.69 81 LYS A O 1
ATOM 643 N N . TYR A 1 82 ? -11.116 -0.698 18.769 1.00 94.94 82 TYR A N 1
ATOM 644 C CA . TYR A 1 82 ? -12.110 -1.753 18.970 1.00 94.94 82 TYR A CA 1
ATOM 645 C C . TYR A 1 82 ? -11.681 -3.085 18.337 1.00 94.94 82 TYR A C 1
ATOM 647 O O . TYR A 1 82 ? -11.713 -4.108 19.016 1.00 94.94 82 TYR A O 1
ATOM 655 N N . TYR A 1 83 ? -11.221 -3.078 17.080 1.00 94.88 83 TYR A N 1
ATOM 656 C CA . TYR A 1 83 ? -10.772 -4.304 16.414 1.00 94.88 83 TYR A CA 1
ATOM 657 C C . TYR A 1 83 ? -9.482 -4.878 17.014 1.00 94.88 83 TYR A C 1
ATOM 659 O O . TYR A 1 83 ? -9.371 -6.097 17.121 1.00 94.88 83 TYR A O 1
ATOM 667 N N . ILE A 1 84 ? -8.529 -4.036 17.434 1.00 92.88 84 ILE A N 1
ATOM 668 C CA . ILE A 1 84 ? -7.275 -4.478 18.077 1.00 92.88 84 ILE A CA 1
ATOM 669 C C . ILE A 1 84 ? -7.545 -5.191 19.406 1.00 92.88 84 ILE A C 1
ATOM 671 O O . ILE A 1 84 ? -6.889 -6.179 19.731 1.00 92.88 84 ILE A O 1
ATOM 675 N N . GLU A 1 85 ? -8.490 -4.684 20.194 1.00 91.25 85 GLU A N 1
ATOM 676 C CA . GLU A 1 85 ? -8.813 -5.245 21.507 1.00 91.25 85 GLU A CA 1
ATOM 677 C C . GLU A 1 85 ? -9.771 -6.451 21.431 1.00 91.25 85 GLU A C 1
ATOM 679 O O . GLU A 1 85 ? -9.948 -7.170 22.422 1.00 91.25 85 GLU A O 1
ATOM 684 N N . LEU A 1 86 ? -10.367 -6.712 20.261 1.00 88.44 86 LEU A N 1
ATOM 685 C CA . LEU A 1 86 ? -11.253 -7.848 20.042 1.00 88.44 86 LEU A CA 1
ATOM 686 C C . LEU A 1 86 ? -10.459 -9.164 20.150 1.00 88.44 86 LEU A C 1
ATOM 688 O O . LEU A 1 86 ? -9.598 -9.474 19.326 1.00 88.44 86 LEU A O 1
ATOM 692 N N . LYS A 1 87 ? -10.770 -9.984 21.160 1.00 75.25 87 LYS A N 1
ATOM 693 C CA . LYS A 1 87 ? -10.036 -11.231 21.476 1.00 75.25 87 LYS A CA 1
ATOM 694 C C . LYS A 1 87 ? -10.192 -12.352 20.435 1.00 75.25 87 LYS A C 1
ATOM 696 O O . LYS A 1 87 ? -9.627 -13.427 20.610 1.00 75.25 87 LYS A O 1
ATOM 701 N N . GLU A 1 88 ? -10.952 -12.116 19.371 1.00 77.94 88 GLU A N 1
ATOM 702 C CA . GLU A 1 88 ? -11.369 -13.118 18.383 1.00 77.94 88 GLU A CA 1
ATOM 703 C C . GLU A 1 88 ? -10.377 -13.298 17.220 1.00 77.94 88 GLU A C 1
ATOM 705 O O . GLU A 1 88 ? -10.646 -14.043 16.283 1.00 77.94 88 GLU A O 1
ATOM 710 N N . GLY A 1 89 ? -9.220 -12.625 17.246 1.00 86.44 89 GLY A N 1
ATOM 711 C CA . GLY A 1 89 ? -8.221 -12.725 16.172 1.00 86.44 89 GLY A CA 1
ATOM 712 C C . GLY A 1 89 ? -8.629 -12.026 14.869 1.00 86.44 89 GLY A C 1
ATOM 713 O O . GLY A 1 89 ? -7.905 -12.108 13.881 1.00 86.44 89 GLY A O 1
ATOM 714 N N . VAL A 1 90 ? -9.746 -11.294 14.869 1.00 92.44 90 VAL A N 1
ATOM 715 C CA . VAL A 1 90 ? -10.271 -10.558 13.707 1.00 92.44 90 VAL A CA 1
ATOM 716 C C . VAL A 1 90 ? -9.229 -9.603 13.127 1.00 92.44 90 VAL A C 1
ATOM 718 O O . VAL A 1 90 ? -8.964 -9.634 11.930 1.00 92.44 90 VAL A O 1
ATOM 721 N N . TYR A 1 91 ? -8.552 -8.820 13.974 1.00 93.88 91 TYR A N 1
ATOM 722 C CA . TYR A 1 91 ? -7.502 -7.908 13.513 1.00 93.88 91 TYR A CA 1
ATOM 723 C C . TYR A 1 91 ? -6.332 -8.636 12.837 1.00 93.88 91 TYR A C 1
ATOM 725 O O . TYR A 1 91 ? -5.802 -8.173 11.829 1.00 93.88 91 TYR A O 1
ATOM 733 N N . HIS A 1 92 ? -5.952 -9.805 13.358 1.00 95.06 92 HIS A N 1
ATOM 734 C CA . HIS A 1 92 ? -4.914 -10.629 12.744 1.00 95.06 92 HIS A CA 1
ATOM 735 C C . HIS A 1 92 ? -5.357 -11.159 11.374 1.00 95.06 92 HIS A C 1
ATOM 737 O O . HIS A 1 92 ? -4.599 -11.058 10.413 1.00 95.06 92 HIS A O 1
ATOM 743 N N . ASN A 1 93 ? -6.598 -11.639 11.256 1.00 96.06 93 ASN A N 1
ATOM 744 C CA . ASN A 1 93 ? -7.151 -12.106 9.984 1.00 96.06 93 ASN A CA 1
ATOM 745 C C . ASN A 1 93 ? -7.209 -10.987 8.933 1.00 96.06 93 ASN A C 1
ATOM 747 O O . ASN A 1 93 ? -6.820 -11.218 7.788 1.00 96.06 93 ASN A O 1
ATOM 751 N N . MET A 1 94 ? -7.621 -9.772 9.321 1.00 96.75 94 MET A N 1
ATOM 752 C CA . MET A 1 94 ? -7.567 -8.603 8.436 1.00 96.75 94 MET A CA 1
ATOM 753 C C . MET A 1 94 ? -6.136 -8.358 7.940 1.00 96.75 94 MET A C 1
ATOM 755 O O . MET A 1 94 ? -5.924 -8.188 6.741 1.00 96.75 94 MET A O 1
ATOM 759 N N . GLN A 1 95 ? -5.135 -8.405 8.825 1.00 96.06 95 GLN A N 1
ATOM 760 C CA . GLN A 1 95 ? -3.736 -8.207 8.434 1.00 96.06 95 GLN A CA 1
ATOM 761 C C . GLN A 1 95 ? -3.236 -9.287 7.460 1.00 96.06 95 GLN A C 1
ATOM 763 O O . GLN A 1 95 ? -2.566 -8.964 6.479 1.00 96.06 95 GLN A O 1
ATOM 768 N N . GLU A 1 96 ? -3.586 -10.555 7.683 1.00 97.69 96 GLU A N 1
ATOM 769 C CA . GLU A 1 96 ? -3.259 -11.652 6.762 1.00 97.69 96 GLU A CA 1
ATOM 770 C C . GLU A 1 96 ? -3.924 -11.462 5.390 1.00 97.69 96 GLU A C 1
ATOM 772 O O . GLU A 1 96 ? -3.301 -11.674 4.346 1.00 97.69 96 GLU A O 1
ATOM 777 N N . ASN A 1 97 ? -5.179 -11.010 5.359 1.00 97.69 97 ASN A N 1
ATOM 778 C CA . ASN A 1 97 ? -5.879 -10.696 4.114 1.00 97.69 97 ASN A CA 1
ATOM 779 C C . ASN A 1 97 ? -5.211 -9.542 3.362 1.00 97.69 97 ASN A C 1
ATOM 781 O O . ASN A 1 97 ? -4.978 -9.653 2.156 1.00 97.69 97 ASN A O 1
ATOM 785 N N . ILE A 1 98 ? -4.857 -8.469 4.071 1.00 98.00 98 ILE A N 1
ATOM 786 C CA . ILE A 1 98 ? -4.138 -7.314 3.525 1.00 98.00 98 ILE A CA 1
ATOM 787 C C . ILE A 1 98 ? -2.801 -7.756 2.927 1.00 98.00 98 ILE A C 1
ATOM 789 O O . ILE A 1 98 ? -2.516 -7.434 1.774 1.00 98.00 98 ILE A O 1
ATOM 793 N N . ASN A 1 99 ? -2.018 -8.558 3.654 1.00 96.69 99 ASN A N 1
ATOM 794 C CA . ASN A 1 99 ? -0.735 -9.074 3.174 1.00 96.69 99 ASN A CA 1
ATOM 795 C C . ASN A 1 99 ? -0.903 -9.906 1.893 1.00 96.69 99 ASN A C 1
ATOM 797 O O . ASN A 1 99 ? -0.165 -9.713 0.927 1.00 96.69 99 ASN A O 1
ATOM 801 N N . ARG A 1 100 ? -1.916 -10.784 1.835 1.00 97.69 100 ARG A N 1
ATOM 802 C CA . ARG A 1 100 ? -2.223 -11.565 0.623 1.00 97.69 100 ARG A CA 1
ATOM 803 C C . ARG A 1 100 ? -2.628 -10.681 -0.557 1.00 97.69 100 ARG A C 1
ATOM 805 O O . ARG A 1 100 ? -2.182 -10.932 -1.675 1.00 97.69 100 ARG A O 1
ATOM 812 N N . LYS A 1 101 ? -3.453 -9.652 -0.326 1.00 96.88 101 LYS A N 1
ATOM 813 C CA . LYS A 1 101 ? -3.846 -8.677 -1.359 1.00 96.88 101 LYS A CA 1
ATOM 814 C C . LYS A 1 101 ? -2.624 -7.920 -1.894 1.00 96.88 101 LYS A C 1
ATOM 816 O O . LYS A 1 101 ? -2.493 -7.776 -3.109 1.00 96.88 101 LYS A O 1
ATOM 821 N N . LEU A 1 102 ? -1.726 -7.475 -1.012 1.00 95.50 102 LEU A N 1
ATOM 822 C CA . LEU A 1 102 ? -0.494 -6.773 -1.387 1.00 95.50 102 LEU A CA 1
ATOM 823 C C . LEU A 1 102 ? 0.449 -7.664 -2.202 1.00 95.50 102 LEU A C 1
ATOM 825 O O . LEU A 1 102 ? 0.938 -7.230 -3.241 1.00 95.50 102 LEU A O 1
ATOM 829 N N . GLU A 1 103 ? 0.652 -8.917 -1.793 1.00 95.69 103 GLU A N 1
ATOM 830 C CA . GLU A 1 103 ? 1.509 -9.853 -2.532 1.00 95.69 103 GLU A CA 1
ATOM 831 C C . GLU A 1 103 ? 0.940 -10.161 -3.924 1.00 95.69 103 GLU A C 1
ATOM 833 O O . GLU A 1 103 ? 1.657 -10.119 -4.923 1.00 95.69 103 GLU A O 1
ATOM 838 N N . ALA A 1 104 ? -0.373 -10.386 -4.025 1.00 96.12 104 ALA A N 1
ATOM 839 C CA . ALA A 1 104 ? -1.029 -10.586 -5.315 1.00 96.12 104 ALA A CA 1
ATOM 840 C C . ALA A 1 104 ? -0.890 -9.357 -6.231 1.00 96.12 104 ALA A C 1
ATOM 842 O O . ALA A 1 104 ? -0.659 -9.497 -7.437 1.00 96.12 104 ALA A O 1
ATOM 843 N N . LEU A 1 105 ? -1.009 -8.149 -5.667 1.00 94.81 105 LEU A N 1
ATOM 844 C CA . LEU A 1 105 ? -0.817 -6.905 -6.406 1.00 94.81 105 LEU A CA 1
ATOM 845 C C . LEU A 1 105 ? 0.633 -6.750 -6.879 1.00 94.81 105 LEU A C 1
ATOM 847 O O . LEU A 1 105 ? 0.855 -6.363 -8.028 1.00 94.81 105 LEU A O 1
ATOM 851 N N . LYS A 1 106 ? 1.605 -7.098 -6.032 1.00 93.12 106 LYS A N 1
ATOM 852 C CA . LYS A 1 106 ? 3.030 -7.075 -6.363 1.00 93.12 106 LYS A CA 1
ATOM 853 C C . LYS A 1 106 ? 3.345 -8.015 -7.521 1.00 93.12 106 LYS A C 1
ATOM 855 O O . LYS A 1 106 ? 3.837 -7.551 -8.539 1.00 93.12 106 LYS A O 1
ATOM 860 N N . VAL A 1 107 ? 2.955 -9.288 -7.429 1.00 95.94 107 VAL A N 1
ATOM 861 C CA . VAL A 1 107 ? 3.177 -10.282 -8.498 1.00 95.94 107 VAL A CA 1
ATOM 862 C C . VAL A 1 107 ? 2.597 -9.810 -9.832 1.00 95.94 107 VAL A C 1
ATOM 864 O O . VAL A 1 107 ? 3.242 -9.917 -10.876 1.00 95.94 107 VAL A O 1
ATOM 867 N N . LYS A 1 108 ? 1.380 -9.253 -9.810 1.00 95.62 108 LYS A N 1
ATOM 868 C CA . LYS A 1 108 ? 0.752 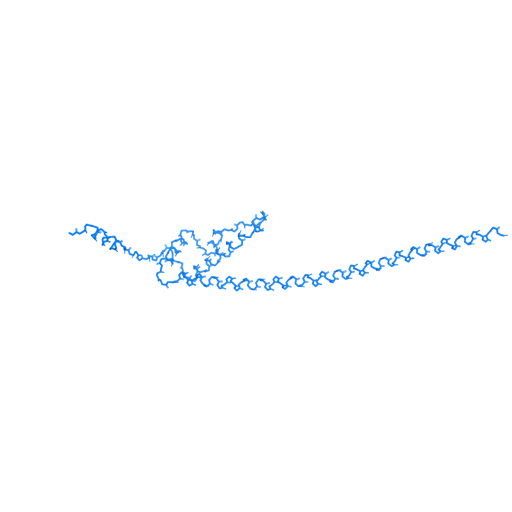-8.701 -11.014 1.00 95.62 108 LYS A CA 1
ATOM 869 C C . LYS A 1 108 ? 1.548 -7.521 -11.574 1.00 95.62 108 LYS A C 1
ATOM 871 O O . LYS A 1 108 ? 1.726 -7.439 -12.784 1.00 95.62 108 LYS A O 1
ATOM 876 N N . THR A 1 109 ? 1.996 -6.615 -10.711 1.00 92.56 109 THR A N 1
ATOM 877 C CA . THR A 1 109 ? 2.745 -5.416 -11.110 1.00 92.56 109 THR A CA 1
ATOM 878 C C . THR A 1 109 ? 4.115 -5.783 -11.672 1.00 92.56 109 THR A C 1
ATOM 880 O O . THR A 1 109 ? 4.448 -5.338 -12.765 1.00 92.56 109 THR A O 1
ATOM 883 N N . ASP A 1 110 ? 4.851 -6.673 -11.007 1.00 93.62 110 ASP A N 1
ATOM 884 C CA . ASP A 1 110 ? 6.162 -7.160 -11.451 1.00 93.62 110 ASP A CA 1
ATOM 885 C C . ASP A 1 110 ? 6.063 -7.829 -12.831 1.00 93.62 110 ASP A C 1
ATOM 887 O O . ASP A 1 110 ? 6.880 -7.577 -13.716 1.00 93.62 110 ASP A O 1
ATOM 891 N N . SER A 1 111 ? 5.009 -8.622 -13.065 1.00 95.75 111 SER A N 1
ATOM 892 C CA . SER A 1 111 ? 4.760 -9.226 -14.378 1.00 95.75 111 SER A CA 1
ATOM 893 C C . SER A 1 111 ? 4.473 -8.193 -15.471 1.00 95.75 111 SER A C 1
ATOM 895 O O . SER A 1 111 ? 4.831 -8.428 -16.625 1.00 95.75 111 SER A O 1
ATOM 897 N N . LEU A 1 112 ? 3.795 -7.090 -15.144 1.00 95.38 112 LEU A N 1
ATOM 898 C CA . LEU A 1 112 ? 3.521 -6.019 -16.103 1.00 95.38 112 LEU A CA 1
ATOM 899 C C . LEU A 1 112 ? 4.793 -5.233 -16.427 1.00 95.38 112 LEU A C 1
ATOM 901 O O . LEU A 1 112 ? 5.039 -4.973 -17.600 1.00 95.38 112 LEU A O 1
ATOM 905 N N . ILE A 1 113 ? 5.614 -4.931 -15.416 1.00 94.00 113 ILE A N 1
ATOM 906 C CA . ILE A 1 113 ? 6.906 -4.252 -15.589 1.00 94.00 113 ILE A CA 1
ATOM 907 C C . ILE A 1 113 ? 7.825 -5.088 -16.480 1.00 94.00 113 ILE A C 1
ATOM 909 O O . ILE A 1 113 ? 8.326 -4.576 -17.475 1.00 94.00 113 ILE A O 1
ATOM 913 N N . ALA A 1 114 ? 7.977 -6.385 -16.193 1.00 95.00 114 ALA A N 1
ATOM 914 C CA . ALA A 1 114 ? 8.812 -7.273 -17.002 1.00 95.00 114 ALA A CA 1
ATOM 915 C C . ALA A 1 114 ? 8.360 -7.309 -18.472 1.00 95.00 114 ALA A C 1
ATOM 917 O O . ALA A 1 114 ? 9.178 -7.275 -19.388 1.00 95.00 114 ALA A O 1
ATOM 918 N N . LYS A 1 115 ? 7.043 -7.328 -18.712 1.00 94.94 115 LYS A N 1
ATOM 919 C CA . LYS A 1 115 ? 6.495 -7.289 -20.071 1.00 94.94 115 LYS A CA 1
ATOM 920 C C . LYS A 1 115 ? 6.785 -5.957 -20.772 1.00 94.94 115 LYS A C 1
ATOM 922 O O . LYS A 1 115 ? 7.124 -5.961 -21.952 1.00 94.94 115 LYS A O 1
ATOM 927 N N . GLU A 1 116 ? 6.652 -4.838 -20.065 1.00 93.81 116 GLU A N 1
ATOM 928 C CA . GLU A 1 116 ? 6.959 -3.510 -20.604 1.00 93.81 116 GLU A CA 1
ATOM 929 C C . GLU A 1 116 ? 8.455 -3.363 -20.930 1.00 93.81 116 GLU A C 1
ATOM 931 O O . GLU A 1 116 ? 8.807 -2.813 -21.972 1.00 93.81 116 GLU A O 1
ATOM 936 N N . GLU A 1 117 ? 9.339 -3.893 -20.081 1.00 94.00 117 GLU A N 1
ATOM 937 C CA . GLU A 1 117 ? 10.785 -3.928 -20.325 1.00 94.00 117 GLU A CA 1
ATOM 938 C C . GLU A 1 117 ? 11.130 -4.771 -21.559 1.00 94.00 117 GLU A C 1
ATOM 940 O O . GLU A 1 117 ? 11.866 -4.308 -22.429 1.00 94.00 117 GLU A O 1
ATOM 945 N N . GLU A 1 118 ? 10.530 -5.958 -21.712 1.00 94.19 118 GLU A N 1
ATOM 946 C CA . GLU A 1 118 ? 10.713 -6.779 -22.914 1.00 94.19 118 GLU A CA 1
ATOM 947 C C . GLU A 1 118 ? 10.232 -6.082 -24.196 1.00 94.19 118 GLU A C 1
ATOM 949 O O . GLU A 1 118 ? 10.844 -6.231 -25.258 1.00 94.19 118 GLU A O 1
ATOM 954 N N . GLU A 1 119 ? 9.104 -5.371 -24.137 1.00 93.88 119 GLU A N 1
ATOM 955 C CA . GLU A 1 119 ? 8.575 -4.612 -25.274 1.00 93.88 119 GLU A CA 1
ATOM 956 C C . GLU A 1 119 ? 9.506 -3.447 -25.638 1.00 93.88 119 GLU A C 1
ATOM 958 O O . GLU A 1 119 ? 9.840 -3.284 -26.816 1.00 93.88 119 GLU A O 1
ATOM 963 N N . LYS A 1 120 ? 10.017 -2.715 -24.639 1.00 91.94 120 LYS A N 1
ATOM 964 C CA . LYS A 1 120 ? 11.011 -1.647 -24.830 1.00 91.94 120 LYS A CA 1
ATOM 965 C C . LYS A 1 120 ? 12.323 -2.166 -25.407 1.00 91.94 120 LYS A C 1
ATOM 967 O O . LYS A 1 120 ? 12.888 -1.533 -26.296 1.00 91.94 120 LYS A O 1
ATOM 972 N N . ASP A 1 121 ? 12.811 -3.317 -24.954 1.00 93.19 121 ASP A N 1
ATOM 973 C CA . ASP A 1 121 ? 14.041 -3.914 -25.480 1.00 93.19 121 ASP A CA 1
ATOM 974 C C . ASP A 1 121 ? 13.895 -4.331 -26.947 1.00 93.19 121 ASP A C 1
ATOM 976 O O . ASP A 1 121 ? 14.798 -4.091 -27.756 1.00 93.19 121 ASP A O 1
ATOM 980 N N . LYS A 1 122 ? 12.735 -4.885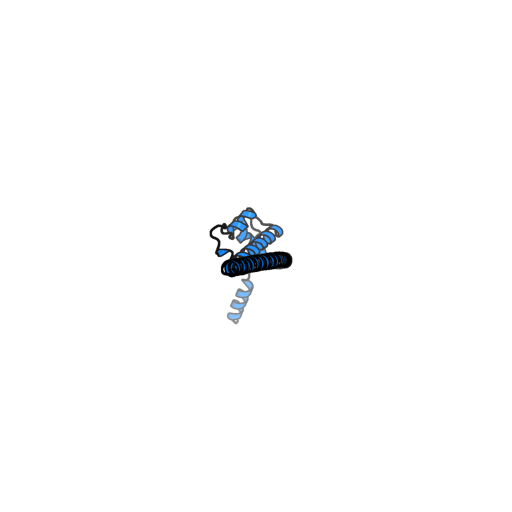 -27.323 1.00 93.50 122 LYS A N 1
ATOM 981 C CA . LYS A 1 122 ? 12.414 -5.207 -28.724 1.00 93.50 122 LYS A CA 1
ATOM 982 C C . LYS A 1 122 ? 12.344 -3.949 -29.586 1.00 93.50 122 LYS A C 1
ATOM 984 O O . LYS A 1 122 ? 12.896 -3.937 -30.686 1.00 93.50 122 LYS A O 1
ATOM 989 N N . GLU A 1 123 ? 11.694 -2.895 -29.100 1.00 93.00 123 GLU A N 1
ATOM 990 C CA . GLU A 1 123 ? 11.628 -1.609 -29.800 1.00 93.00 123 GLU A CA 1
ATOM 991 C C . GLU A 1 123 ? 13.029 -1.009 -29.993 1.00 93.00 123 GLU A C 1
ATOM 993 O O . GLU A 1 123 ? 13.404 -0.645 -31.111 1.00 93.00 123 GLU A O 1
ATOM 998 N N . ASN A 1 124 ? 13.849 -1.001 -28.941 1.00 91.75 124 ASN A N 1
ATOM 999 C CA . ASN A 1 124 ? 15.221 -0.502 -28.984 1.00 91.75 124 ASN A CA 1
ATOM 1000 C C . ASN A 1 124 ? 16.105 -1.283 -29.971 1.00 91.75 124 ASN A C 1
ATOM 1002 O O . ASN A 1 124 ? 16.921 -0.678 -30.668 1.00 91.75 124 ASN A O 1
ATOM 1006 N N . ASP A 1 125 ? 15.956 -2.607 -30.065 1.00 94.38 125 ASP A N 1
ATOM 1007 C CA . ASP A 1 125 ? 16.679 -3.430 -31.044 1.00 94.38 125 ASP A CA 1
ATOM 1008 C C . ASP A 1 125 ? 16.280 -3.091 -32.492 1.00 94.38 125 ASP A C 1
ATOM 1010 O O . ASP A 1 125 ? 17.142 -2.956 -33.365 1.00 94.38 125 ASP A O 1
ATOM 1014 N N . ILE A 1 126 ? 14.986 -2.869 -32.751 1.00 94.50 126 ILE A N 1
ATOM 1015 C CA . ILE A 1 126 ? 14.497 -2.440 -34.070 1.00 94.50 126 ILE A CA 1
ATOM 1016 C C . ILE A 1 126 ? 15.079 -1.071 -34.435 1.00 94.50 126 ILE A C 1
ATOM 1018 O O . ILE A 1 126 ? 15.607 -0.905 -35.539 1.00 94.50 126 ILE A O 1
ATOM 1022 N N . VAL A 1 127 ? 15.027 -0.107 -33.511 1.00 94.56 127 VAL A N 1
ATOM 1023 C CA . VAL A 1 127 ? 15.574 1.242 -33.719 1.00 94.56 127 VAL A CA 1
ATOM 1024 C C . VAL A 1 127 ? 17.082 1.185 -33.976 1.00 94.56 127 VAL A C 1
ATOM 1026 O O . VAL A 1 127 ? 17.560 1.819 -34.918 1.00 94.56 127 VAL A O 1
ATOM 1029 N N . ARG A 1 128 ? 17.838 0.381 -33.212 1.00 94.12 128 ARG A N 1
ATOM 1030 C CA . ARG A 1 128 ? 19.284 0.186 -33.426 1.00 94.12 128 ARG A CA 1
ATOM 1031 C C . ARG A 1 128 ? 19.584 -0.369 -34.815 1.00 94.12 128 ARG A C 1
ATOM 1033 O O . ARG A 1 128 ? 20.380 0.224 -35.538 1.00 94.12 128 ARG A O 1
ATOM 1040 N N . LYS A 1 129 ? 18.902 -1.441 -35.226 1.00 94.19 129 LYS A N 1
ATOM 1041 C CA . LYS A 1 129 ? 19.083 -2.048 -36.557 1.00 94.19 129 LYS A CA 1
ATOM 1042 C C . LYS A 1 129 ? 18.752 -1.077 -37.690 1.00 94.19 129 LYS A C 1
ATOM 1044 O O . LYS A 1 129 ? 19.440 -1.053 -38.711 1.00 94.19 129 LYS A O 1
ATOM 1049 N N . GLN A 1 130 ? 17.707 -0.264 -37.529 1.00 93.06 130 GLN A N 1
ATOM 1050 C CA . GLN A 1 130 ? 17.359 0.773 -38.502 1.00 93.06 130 GLN A CA 1
ATOM 1051 C C . GLN A 1 130 ? 18.431 1.865 -38.577 1.00 93.06 130 GLN A C 1
ATOM 1053 O O . GLN A 1 130 ? 18.815 2.258 -39.680 1.00 93.06 130 GLN A O 1
ATOM 1058 N N . LEU A 1 131 ? 18.944 2.318 -37.431 1.00 92.88 131 LEU A N 1
ATOM 1059 C CA . LEU A 1 131 ? 19.990 3.336 -37.365 1.00 92.88 131 LEU A CA 1
ATOM 1060 C C . LEU A 1 131 ? 21.301 2.846 -37.997 1.00 92.88 131 LEU A C 1
ATOM 1062 O O . LEU A 1 131 ? 21.915 3.571 -38.778 1.00 92.88 131 LEU A O 1
ATOM 1066 N N . GLU A 1 132 ? 21.695 1.600 -37.729 1.00 93.44 132 GLU A N 1
ATOM 1067 C CA . GLU A 1 132 ? 22.867 0.964 -38.346 1.00 93.44 132 GLU A CA 1
ATOM 1068 C C . GLU A 1 132 ? 22.733 0.874 -39.870 1.00 93.44 132 GLU A C 1
ATOM 1070 O O . GLU A 1 132 ? 23.674 1.190 -40.602 1.00 93.44 132 GLU A O 1
ATOM 1075 N N . LYS A 1 133 ? 21.550 0.496 -40.369 1.00 94.31 133 LYS A N 1
ATOM 1076 C CA . LYS A 1 133 ? 21.280 0.448 -41.810 1.00 94.31 133 LYS A CA 1
ATOM 1077 C C . LYS A 1 133 ? 21.407 1.831 -42.453 1.00 94.31 133 LYS A C 1
ATOM 1079 O O . LYS A 1 133 ? 22.100 1.962 -43.461 1.00 94.31 133 LYS A O 1
ATOM 1084 N N . GLN A 1 134 ? 20.795 2.856 -41.857 1.00 91.56 134 GLN A N 1
ATOM 1085 C CA . GLN A 1 134 ? 20.873 4.233 -42.360 1.00 91.56 134 GLN A CA 1
ATOM 1086 C C . GLN A 1 134 ? 22.310 4.764 -42.360 1.00 91.56 134 GLN A C 1
ATOM 1088 O O . GLN A 1 134 ? 22.729 5.414 -43.318 1.00 91.56 134 GLN A O 1
ATOM 1093 N N . LEU A 1 135 ? 23.085 4.462 -41.314 1.00 92.19 135 LEU A N 1
ATOM 1094 C CA . LEU A 1 135 ? 24.488 4.856 -41.226 1.00 92.19 135 LEU A CA 1
ATOM 1095 C C . LEU A 1 135 ? 25.326 4.202 -42.334 1.00 92.19 135 LEU A C 1
ATOM 1097 O O . LEU A 1 135 ? 26.118 4.877 -42.989 1.00 92.19 135 LEU A O 1
ATOM 1101 N N . ASN A 1 136 ? 25.119 2.908 -42.588 1.00 92.19 136 ASN A N 1
ATOM 1102 C CA . ASN A 1 136 ? 25.831 2.181 -43.639 1.00 92.19 136 ASN A CA 1
ATOM 1103 C C . ASN A 1 136 ? 25.469 2.673 -45.049 1.00 92.19 136 ASN A C 1
ATOM 1105 O O . ASN A 1 136 ? 26.356 2.816 -45.895 1.00 92.19 136 ASN A O 1
ATOM 1109 N N . GLU A 1 137 ? 24.194 2.970 -45.307 1.00 92.12 137 GLU A N 1
ATOM 1110 C CA . GLU A 1 137 ? 23.737 3.556 -46.574 1.00 92.12 137 GLU A CA 1
ATOM 1111 C C . GLU A 1 137 ? 24.336 4.953 -46.793 1.00 92.12 137 GLU A C 1
ATOM 1113 O O . GLU A 1 137 ? 24.874 5.232 -47.869 1.00 92.12 137 GLU A O 1
ATOM 1118 N N . LYS A 1 138 ? 24.336 5.799 -45.754 1.00 89.69 138 LYS A N 1
ATOM 1119 C CA . LYS A 1 138 ? 24.940 7.135 -45.797 1.00 89.69 138 LYS A CA 1
ATOM 1120 C C . LYS A 1 138 ? 26.443 7.067 -46.071 1.00 89.69 138 LYS A C 1
ATOM 1122 O O . LYS A 1 138 ? 26.907 7.684 -47.028 1.00 89.69 138 LYS A O 1
ATOM 1127 N N . ASN A 1 139 ? 27.182 6.251 -45.322 1.00 88.56 139 ASN A N 1
ATOM 1128 C CA . ASN A 1 139 ? 28.622 6.071 -45.527 1.00 88.56 139 ASN A CA 1
ATOM 1129 C C . ASN A 1 139 ? 28.938 5.562 -46.943 1.00 88.56 139 ASN A C 1
ATOM 1131 O O . ASN A 1 139 ? 29.893 6.016 -47.569 1.00 88.56 139 ASN A O 1
ATOM 1135 N N . SER A 1 140 ? 28.114 4.657 -47.482 1.00 85.25 140 SER A N 1
ATOM 1136 C CA . SER A 1 140 ? 28.271 4.150 -48.851 1.00 85.25 140 SER A CA 1
ATOM 1137 C C . SER A 1 140 ? 28.029 5.239 -49.904 1.00 85.25 140 SER A C 1
ATOM 1139 O O . SER A 1 140 ? 28.750 5.296 -50.902 1.00 85.25 140 SER A O 1
ATOM 1141 N N . SER A 1 141 ? 27.048 6.123 -49.683 1.00 85.31 141 SER A N 1
ATOM 1142 C CA . SER A 1 141 ? 26.788 7.266 -50.567 1.00 85.31 141 SER A CA 1
ATOM 1143 C C . SER A 1 141 ? 27.920 8.297 -50.548 1.00 85.31 141 SER A C 1
ATOM 1145 O O . SER A 1 141 ? 28.374 8.710 -51.614 1.00 85.31 141 SER A O 1
ATOM 1147 N N . GLU A 1 142 ? 28.458 8.623 -49.368 1.00 88.06 142 GLU A N 1
ATOM 1148 C CA . GLU A 1 142 ? 29.594 9.542 -49.214 1.00 88.06 142 GLU A CA 1
ATOM 1149 C C . GLU A 1 142 ? 30.865 8.991 -49.883 1.00 88.06 142 GLU A C 1
ATOM 1151 O O . GLU A 1 142 ? 31.596 9.725 -50.554 1.00 88.06 142 GLU A O 1
ATOM 1156 N N . LEU A 1 143 ? 31.114 7.680 -49.761 1.00 83.44 143 LEU A N 1
ATOM 1157 C CA . LEU A 1 143 ? 32.256 7.023 -50.402 1.00 83.44 143 LEU A CA 1
ATOM 1158 C C . LEU A 1 143 ? 32.145 7.045 -51.933 1.00 83.44 143 LEU A C 1
ATOM 1160 O O . LEU A 1 143 ? 33.145 7.252 -52.624 1.00 83.44 143 LEU A O 1
ATOM 1164 N N . LYS A 1 144 ? 30.930 6.856 -52.461 1.00 87.12 144 LYS A N 1
ATOM 1165 C CA . LYS A 1 144 ? 30.650 6.922 -53.899 1.00 87.12 144 LYS A CA 1
ATOM 1166 C C . LYS A 1 144 ? 30.845 8.341 -54.436 1.00 87.12 144 LYS A C 1
ATOM 1168 O O . LYS A 1 144 ? 31.578 8.520 -55.400 1.00 87.12 144 LYS A O 1
ATOM 1173 N N . GLU A 1 145 ? 30.304 9.349 -53.754 1.00 90.31 145 GLU A N 1
ATOM 1174 C CA . GLU A 1 145 ? 30.472 10.759 -54.128 1.00 90.31 145 GLU A CA 1
ATOM 1175 C C . GLU A 1 145 ? 31.947 11.198 -54.091 1.00 90.31 145 GLU A C 1
ATOM 1177 O O . GLU A 1 145 ? 32.411 11.974 -54.928 1.00 90.31 145 GLU A O 1
ATOM 1182 N N . LYS A 1 146 ? 32.730 10.701 -53.125 1.00 90.88 146 LYS A N 1
ATOM 1183 C CA . LYS A 1 146 ? 34.173 10.970 -53.067 1.00 90.88 146 LYS A CA 1
ATOM 1184 C C . LYS A 1 146 ? 34.926 10.319 -54.231 1.00 90.88 146 LYS A C 1
ATOM 1186 O O . LYS A 1 146 ? 35.817 10.947 -54.794 1.00 90.88 146 LYS A O 1
ATOM 1191 N N . LYS A 1 147 ? 34.567 9.087 -54.600 1.00 86.88 147 LYS A N 1
ATOM 1192 C CA . LYS A 1 147 ? 35.170 8.376 -55.735 1.00 86.88 147 LYS A CA 1
ATOM 1193 C C . LYS A 1 147 ? 34.856 9.061 -57.069 1.00 86.88 147 LYS A C 1
ATOM 1195 O O . LYS A 1 147 ? 35.765 9.240 -57.870 1.00 86.88 147 LYS A O 1
ATOM 1200 N N . ASP A 1 148 ? 33.607 9.468 -57.281 1.00 90.44 148 ASP A N 1
ATOM 1201 C CA . ASP A 1 148 ? 33.177 10.123 -58.522 1.00 90.44 148 ASP A CA 1
ATOM 1202 C C . ASP A 1 148 ? 33.883 11.481 -58.718 1.00 90.44 148 ASP A C 1
ATOM 1204 O O . ASP A 1 148 ? 34.263 11.826 -59.836 1.00 90.44 148 ASP A O 1
ATOM 1208 N N . ARG A 1 149 ? 34.152 12.218 -57.627 1.00 90.31 149 ARG A N 1
ATOM 1209 C CA . ARG A 1 149 ? 34.968 13.447 -57.659 1.00 90.31 149 ARG A CA 1
ATOM 1210 C C . ARG A 1 149 ? 36.417 13.198 -58.074 1.00 90.31 149 ARG A C 1
ATOM 1212 O O . ARG A 1 149 ? 36.912 13.914 -58.933 1.00 90.31 149 ARG A O 1
ATOM 1219 N N . LEU A 1 150 ? 37.066 12.178 -57.507 1.00 86.31 150 LEU A N 1
ATOM 1220 C CA . LEU A 1 150 ? 38.454 11.836 -57.847 1.00 86.31 150 LEU A CA 1
ATOM 1221 C C . LEU A 1 150 ? 38.601 11.441 -59.323 1.00 86.31 150 LEU A C 1
ATOM 1223 O O . LEU A 1 150 ? 39.523 11.890 -59.989 1.00 86.31 150 LEU A O 1
ATOM 1227 N N . ILE A 1 151 ? 37.653 10.663 -59.854 1.00 86.31 151 ILE A N 1
ATOM 1228 C CA . ILE A 1 151 ? 37.647 10.279 -61.275 1.00 86.31 151 ILE A CA 1
ATOM 1229 C C . ILE A 1 151 ? 37.489 11.515 -62.172 1.00 86.31 151 ILE A C 1
ATOM 1231 O O . ILE A 1 151 ? 38.187 11.644 -63.171 1.00 86.31 151 ILE A O 1
ATOM 1235 N N . SER A 1 152 ? 36.615 12.455 -61.795 1.00 86.62 152 SER A N 1
ATOM 1236 C CA . SER A 1 152 ? 36.448 13.708 -62.538 1.00 86.62 152 SER A CA 1
ATOM 1237 C C . SER A 1 152 ? 37.695 14.599 -62.512 1.00 86.62 152 SER A C 1
ATOM 1239 O O . SER A 1 152 ? 37.904 15.349 -63.465 1.00 86.62 152 SER A O 1
ATOM 1241 N N . GLU A 1 153 ? 38.480 14.580 -61.434 1.00 89.00 153 GLU A N 1
ATOM 1242 C CA . GLU A 1 153 ? 39.753 15.306 -61.351 1.00 89.00 153 GLU A CA 1
ATOM 1243 C C . GLU A 1 153 ? 40.816 14.652 -62.246 1.00 89.00 153 GLU A C 1
ATOM 1245 O O . GLU A 1 153 ? 41.464 15.351 -63.026 1.00 89.00 153 GLU A O 1
ATOM 1250 N N . ASP A 1 154 ? 40.935 13.321 -62.213 1.00 86.81 154 ASP A N 1
ATOM 1251 C CA . ASP A 1 154 ? 41.877 12.568 -63.051 1.00 86.81 154 ASP A CA 1
ATOM 1252 C C . ASP A 1 154 ? 41.584 12.743 -64.556 1.00 86.81 154 ASP A C 1
ATOM 1254 O O . ASP A 1 154 ? 42.497 13.012 -65.343 1.00 86.81 154 ASP A O 1
ATOM 1258 N N . ASP A 1 155 ? 40.311 12.672 -64.966 1.00 88.81 155 ASP A N 1
ATOM 1259 C CA . ASP A 1 155 ? 39.891 12.884 -66.361 1.00 88.81 155 ASP A CA 1
ATOM 1260 C C . ASP A 1 155 ? 40.201 14.313 -66.849 1.00 88.81 155 ASP A C 1
ATOM 1262 O O . ASP A 1 155 ? 40.553 14.526 -68.014 1.00 88.81 155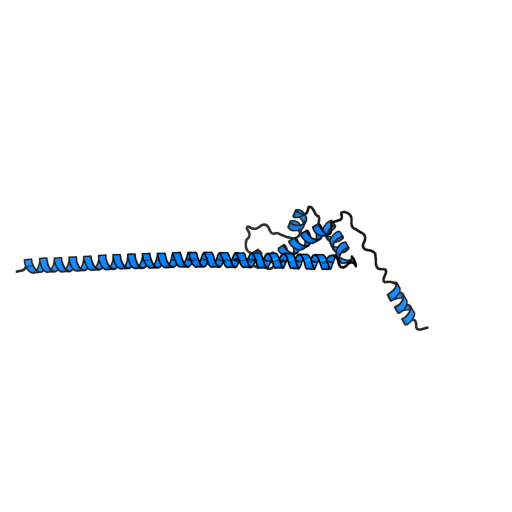 ASP A O 1
ATOM 1266 N N . MET A 1 156 ? 40.106 15.306 -65.959 1.00 82.06 156 MET A N 1
ATOM 1267 C CA . MET A 1 156 ? 40.418 16.705 -66.263 1.00 82.06 156 MET A CA 1
ATOM 1268 C C . MET A 1 156 ? 41.921 16.914 -66.481 1.00 82.06 156 MET A C 1
ATOM 1270 O O . MET A 1 156 ? 42.309 17.576 -67.445 1.00 82.06 156 MET A O 1
ATOM 1274 N N . LEU A 1 157 ? 42.759 16.297 -65.641 1.00 83.19 157 LEU A N 1
ATOM 1275 C CA . LEU A 1 157 ? 44.219 16.351 -65.755 1.00 83.19 157 LEU A CA 1
ATOM 1276 C C . LEU A 1 157 ? 44.722 15.679 -67.041 1.00 83.19 157 LEU A C 1
ATOM 1278 O O . LEU A 1 157 ? 45.614 16.207 -67.708 1.00 83.19 157 LEU A O 1
ATOM 1282 N N . LEU A 1 158 ? 44.126 14.549 -67.437 1.00 79.31 158 LEU A N 1
ATOM 1283 C CA . LEU A 1 158 ? 44.444 13.876 -68.703 1.00 79.31 158 LEU A CA 1
ATOM 1284 C C . LEU A 1 158 ? 44.067 14.727 -69.924 1.00 79.31 158 LEU A C 1
ATOM 1286 O O . LEU A 1 158 ? 44.807 14.771 -70.910 1.00 79.31 158 LEU A O 1
ATOM 1290 N N . LEU A 1 159 ? 42.932 15.431 -69.865 1.00 77.38 159 LEU A N 1
ATOM 1291 C CA . LEU A 1 159 ? 42.506 16.337 -70.932 1.00 77.38 159 LEU A CA 1
ATOM 1292 C C . LEU A 1 159 ? 43.444 17.547 -71.070 1.00 77.38 159 LEU A C 1
ATOM 1294 O O . LEU A 1 159 ? 43.641 18.056 -72.173 1.00 77.38 159 LEU A O 1
ATOM 1298 N N . GLU A 1 160 ? 44.003 18.022 -69.958 1.00 82.88 160 GLU A N 1
ATOM 1299 C CA . GLU A 1 160 ? 44.935 19.148 -69.928 1.00 82.88 160 GLU A CA 1
ATOM 1300 C C . GLU A 1 160 ? 46.332 18.750 -70.433 1.00 82.88 160 GLU A C 1
ATOM 1302 O O . GLU A 1 160 ? 46.936 19.498 -71.203 1.00 82.88 160 GLU A O 1
ATOM 1307 N N . ALA A 1 161 ? 46.793 17.534 -70.120 1.00 77.50 161 ALA A N 1
ATOM 1308 C CA . ALA A 1 161 ? 48.042 16.976 -70.643 1.00 77.50 161 ALA A CA 1
ATOM 1309 C C . ALA A 1 161 ? 48.030 16.813 -72.176 1.00 77.50 161 ALA A C 1
ATOM 1311 O O . ALA A 1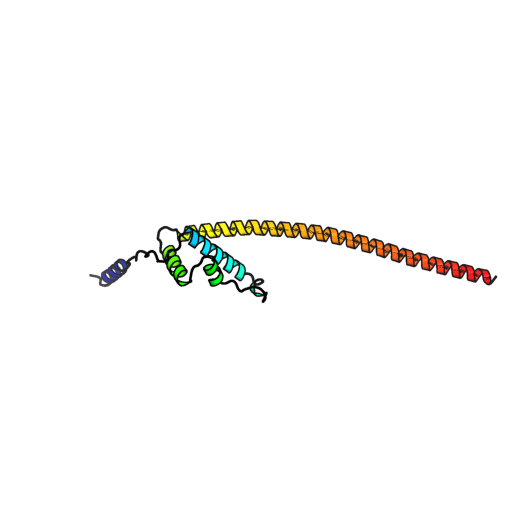 161 ? 48.990 17.193 -72.842 1.00 77.50 161 ALA A O 1
ATOM 1312 N N . ASN A 1 162 ? 46.919 16.345 -72.755 1.00 76.00 162 ASN A N 1
ATOM 1313 C CA . ASN A 1 162 ? 46.780 16.154 -74.208 1.00 76.00 162 ASN A CA 1
ATOM 1314 C C . ASN A 1 162 ? 46.658 17.464 -75.013 1.00 76.00 162 ASN A C 1
ATOM 1316 O O . ASN A 1 162 ? 46.687 17.430 -76.238 1.00 76.00 162 ASN A O 1
ATOM 1320 N N . LYS A 1 163 ? 46.474 18.620 -74.360 1.00 74.50 163 LYS A N 1
ATOM 1321 C CA . LYS A 1 163 ? 46.458 19.939 -75.027 1.00 74.50 163 LYS A CA 1
ATOM 1322 C C . LYS A 1 163 ? 47.849 20.568 -75.156 1.00 74.50 163 LYS A C 1
ATOM 1324 O O . LYS A 1 163 ? 47.964 21.626 -75.772 1.00 74.50 163 LYS A O 1
ATOM 1329 N N . LEU A 1 164 ? 48.862 19.975 -74.524 1.00 64.81 164 LEU A N 1
ATOM 1330 C CA . LEU A 1 164 ? 50.236 20.480 -74.480 1.00 64.81 164 LEU A CA 1
ATOM 1331 C C . LEU A 1 164 ? 51.194 19.727 -75.426 1.00 64.81 164 LEU A C 1
ATOM 1333 O O . LEU A 1 164 ? 52.352 20.132 -75.532 1.00 64.81 164 LEU A O 1
ATOM 1337 N N . GLU A 1 165 ? 50.716 18.681 -76.110 1.00 55.47 165 GLU A N 1
ATOM 1338 C CA . GLU A 1 165 ? 51.370 18.024 -77.260 1.00 55.47 165 GLU A CA 1
ATOM 1339 C C . GLU A 1 165 ? 50.880 18.612 -78.592 1.00 55.47 165 GLU A C 1
ATOM 1341 O O . GLU A 1 165 ? 51.724 18.761 -79.508 1.00 55.47 165 GLU A O 1
#

Secondary structure (DSSP, 8-state):
--HHHHHHHHHHHT------PPPSSPPPHHHHHHHHHHHHHHHHHHTSTTGGG-TTS----HHHHHHHTT--HHHHHHHHHHHHH-TTSHHHHHHHHHHHHHHHHHHHHHHHHHHHHHHHHHHHHHHHHHHHHHHHHHHHHHHHHHHHHHHHHHHHHHHHHTT--

Radius of gyration: 38.0 Å; chains: 1; bounding box: 72×35×134 Å

Sequence (165 aa):
MNKFLVILAALVLGSCGNESKKPTPFIEEQKMEDILFDMSLLYSIESVSAYSREDSMPQLNMNSVLKKYDIDSLTFVENNKYYIELKEGVYHNMQENINRKLEALKVKTDSLIAKEEEEKDKENDIVRKQLEKQLNEKNSSELKEKKDRLISEDDMLLLEANKLE